Protein AF-E6LET7-F1 (afdb_monomer)

Mean predicted aligned error: 7.48 Å

Radius of gyration: 11.91 Å; Cα contacts (8 Å, |Δi|>4): 79; chains: 1; bounding box: 32×22×30 Å

Foldseek 3Di:
DVCVQQVDDPQQVLLFDPVQADLPQQKGWRQWGADPVRDTDGPDPRDTDIDRHDNVVSVVVVVVVVD

Sequence (67 aa):
MLTLNLGDRKSESYALQWKHIDFEKGYVSLIQSKDKFGNLKSTKGRKATKFKIPTFLIELVKEWKQK

Nearest PDB structures (foldseek):
  6en2-assembly1_B  TM=8.195E-01  e=1.080E-02  Enterococcus faecalis
  6emy-assembly1_B  TM=8.227E-01  e=1.009E-02  Enterococcus faecalis
  6en0-assembly1_B  TM=8.152E-01  e=1.236E-02  Enterococcus faecalis
  6en1-assembly1_A  TM=8.173E-01  e=3.176E-02  Enterococcus faecalis
  6en0-assembly1_A  TM=6.902E-01  e=5.828E-02  Enterococcus faecalis

Solvent-accessible surface area (backbone atoms only — not comparable to full-atom values): 4070 Å² total; per-residue (Å²): 120,67,57,76,76,66,76,56,56,73,40,34,66,70,37,63,49,76,91,38,49,40,80,88,81,31,34,37,49,49,44,35,24,32,45,100,86,68,50,80,38,68,32,90,84,68,53,67,48,75,41,81,53,61,68,71,57,48,52,54,53,50,54,63,71,74,105

Organism: Enterococcus italicus (strain DSM 15952 / CCUG 50447 / LMG 22039 / TP 1.5) (NCBI:txid888064)

pLDDT: mean 75.34, std 9.61, range [48.72, 86.06]

Structure (mmCIF, N/CA/C/O backbone):
data_AF-E6LET7-F1
#
_entry.id 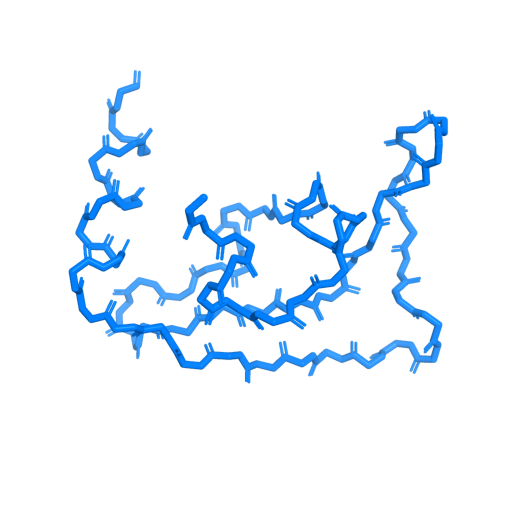  AF-E6LET7-F1
#
loop_
_atom_site.group_PDB
_atom_site.id
_atom_site.type_symbol
_atom_site.label_atom_id
_atom_site.label_alt_id
_atom_site.label_comp_id
_atom_site.label_asym_id
_atom_site.label_entity_id
_atom_site.label_seq_id
_atom_site.pdbx_PDB_ins_code
_atom_site.Cartn_x
_atom_site.Cartn_y
_atom_site.Cartn_z
_atom_site.occupancy
_atom_site.B_iso_or_equiv
_atom_site.auth_seq_id
_atom_site.auth_comp_id
_atom_site.auth_asym_id
_atom_site.auth_atom_id
_atom_site.pdbx_PDB_model_num
ATOM 1 N N . MET A 1 1 ? 5.208 -4.227 8.623 1.00 48.72 1 MET A N 1
ATOM 2 C CA . MET A 1 1 ? 3.832 -4.735 8.810 1.00 48.72 1 MET A CA 1
ATOM 3 C C . MET A 1 1 ? 2.905 -4.456 7.618 1.00 48.72 1 MET A C 1
ATOM 5 O O . MET A 1 1 ? 2.009 -5.252 7.416 1.00 48.72 1 MET A O 1
ATOM 9 N N . LEU A 1 2 ? 3.106 -3.412 6.791 1.00 55.38 2 L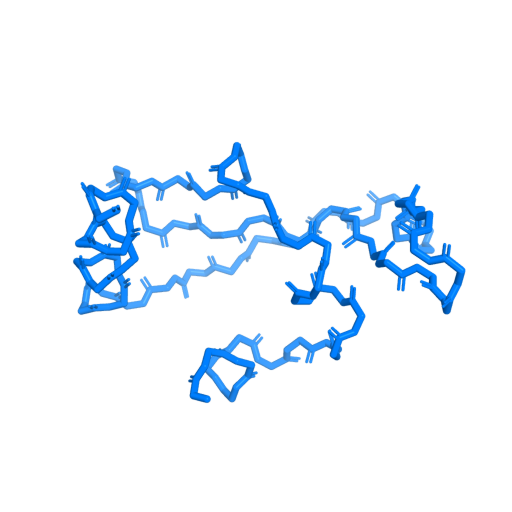EU A N 1
ATOM 10 C CA . LEU A 1 2 ? 2.315 -3.195 5.555 1.00 55.38 2 LEU A CA 1
ATOM 11 C C . LEU A 1 2 ? 2.778 -4.059 4.365 1.00 55.38 2 LEU A C 1
ATOM 13 O O . LEU A 1 2 ? 1.961 -4.726 3.740 1.00 55.38 2 LEU A O 1
ATOM 17 N N . THR A 1 3 ? 4.093 -4.134 4.127 1.00 56.31 3 THR A N 1
ATOM 18 C CA . THR A 1 3 ? 4.712 -4.973 3.078 1.00 56.31 3 THR A CA 1
ATOM 19 C C . THR A 1 3 ? 4.385 -6.461 3.211 1.00 56.31 3 THR A C 1
ATOM 21 O O . THR A 1 3 ? 4.244 -7.161 2.215 1.00 56.31 3 THR A O 1
ATOM 24 N N . LEU A 1 4 ? 4.246 -6.960 4.445 1.00 51.66 4 LEU A N 1
ATOM 25 C CA . LEU A 1 4 ? 3.971 -8.378 4.702 1.00 51.66 4 LEU A CA 1
ATOM 26 C C . LEU A 1 4 ? 2.554 -8.788 4.266 1.00 51.66 4 LEU A C 1
ATOM 28 O O . LEU A 1 4 ? 2.355 -9.922 3.853 1.00 51.66 4 LEU A O 1
ATOM 32 N N . ASN A 1 5 ? 1.594 -7.857 4.327 1.00 59.34 5 ASN A N 1
ATOM 33 C CA . ASN A 1 5 ? 0.195 -8.113 3.973 1.00 59.34 5 ASN A CA 1
ATOM 34 C C . ASN A 1 5 ? -0.100 -7.881 2.486 1.00 59.34 5 ASN A C 1
ATOM 36 O O . ASN A 1 5 ? -1.083 -8.406 1.973 1.00 59.34 5 ASN A O 1
ATOM 40 N N . LEU A 1 6 ? 0.726 -7.090 1.799 1.00 63.31 6 LEU A N 1
ATOM 41 C CA . LEU A 1 6 ? 0.559 -6.780 0.377 1.00 63.31 6 LEU A CA 1
ATOM 42 C C . LEU A 1 6 ? 1.356 -7.729 -0.531 1.00 63.31 6 LEU A C 1
ATOM 44 O O . LEU A 1 6 ? 1.041 -7.839 -1.713 1.00 63.31 6 LEU A O 1
ATOM 48 N N . GLY A 1 7 ? 2.364 -8.431 0.004 1.00 66.50 7 GLY A N 1
ATOM 49 C CA . GLY A 1 7 ? 3.224 -9.319 -0.788 1.00 66.50 7 GLY A CA 1
ATOM 50 C C . GLY A 1 7 ? 4.011 -8.578 -1.877 1.00 66.50 7 GLY A C 1
ATOM 51 O O . GLY A 1 7 ? 4.422 -9.185 -2.866 1.00 66.50 7 GLY A O 1
ATOM 52 N N . ASP A 1 8 ? 4.181 -7.263 -1.724 1.00 68.12 8 ASP A N 1
ATOM 53 C CA . ASP A 1 8 ? 4.780 -6.381 -2.717 1.00 68.12 8 ASP A CA 1
ATOM 54 C C . ASP A 1 8 ? 6.295 -6.236 -2.546 1.00 68.12 8 ASP A C 1
ATOM 56 O O . ASP A 1 8 ? 6.884 -6.547 -1.503 1.00 68.12 8 ASP A O 1
ATOM 60 N N . ARG A 1 9 ? 6.964 -5.740 -3.591 1.00 72.69 9 ARG A N 1
ATOM 61 C CA . ARG A 1 9 ? 8.392 -5.431 -3.501 1.00 72.69 9 ARG A CA 1
ATOM 62 C C . ARG A 1 9 ? 8.584 -4.177 -2.667 1.00 72.69 9 ARG A C 1
ATOM 64 O O . ARG A 1 9 ? 7.904 -3.182 -2.861 1.00 72.69 9 ARG A O 1
ATOM 71 N N . LYS A 1 10 ? 9.645 -4.144 -1.859 1.00 73.88 10 LYS A N 1
ATOM 72 C CA . LYS A 1 10 ? 10.000 -2.981 -1.022 1.00 73.88 10 LYS A CA 1
ATOM 73 C C . LYS A 1 10 ? 9.938 -1.633 -1.767 1.00 73.88 10 LYS A C 1
ATOM 75 O O . LYS A 1 10 ? 9.465 -0.646 -1.217 1.00 73.88 10 LYS A O 1
ATOM 80 N N . SER A 1 11 ? 10.400 -1.590 -3.020 1.00 72.38 11 SER A N 1
ATOM 81 C CA . SER A 1 11 ? 10.378 -0.392 -3.873 1.00 72.38 11 SER A CA 1
ATOM 82 C C . SER A 1 11 ? 8.976 0.055 -4.304 1.00 72.38 11 SER A C 1
ATOM 84 O O . SER A 1 11 ? 8.789 1.238 -4.577 1.00 72.38 11 SER A O 1
ATOM 86 N N . GLU A 1 12 ? 8.002 -0.850 -4.370 1.00 73.25 12 GLU A N 1
ATOM 87 C CA . GLU A 1 12 ? 6.599 -0.568 -4.696 1.00 73.25 12 GLU A CA 1
ATOM 88 C C . GLU A 1 12 ? 5.909 0.076 -3.487 1.00 73.25 12 GLU A C 1
ATOM 90 O O . GLU A 1 12 ? 5.360 1.168 -3.617 1.00 73.25 12 GLU A O 1
ATOM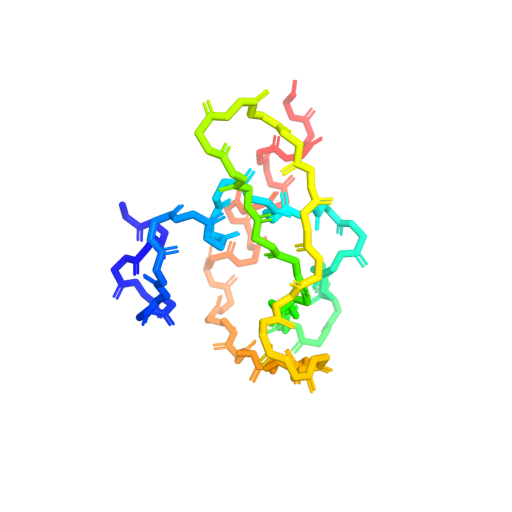 95 N N . SER A 1 13 ? 6.080 -0.493 -2.288 1.00 74.62 13 SER A N 1
ATOM 96 C CA . SER A 1 13 ? 5.670 0.136 -1.024 1.00 74.62 13 SER A CA 1
ATOM 97 C C . SER A 1 13 ? 6.219 1.554 -0.847 1.00 74.62 13 SER A C 1
ATOM 99 O O . SER A 1 13 ? 5.491 2.451 -0.428 1.00 74.62 13 SER A O 1
ATOM 101 N N . TYR A 1 14 ? 7.484 1.805 -1.205 1.00 76.69 14 TYR A N 1
ATOM 102 C CA . TYR A 1 14 ? 8.068 3.151 -1.111 1.00 76.69 14 TYR A CA 1
ATOM 103 C C . TYR A 1 14 ? 7.526 4.155 -2.137 1.00 76.69 14 TYR A C 1
ATOM 105 O O . TYR A 1 14 ? 7.695 5.361 -1.953 1.00 76.69 14 TYR A O 1
ATOM 113 N N . ALA A 1 15 ? 6.928 3.680 -3.228 1.00 78.25 15 ALA A N 1
ATOM 114 C CA . ALA A 1 15 ? 6.257 4.510 -4.225 1.00 78.25 15 ALA A CA 1
ATOM 115 C C . ALA A 1 15 ? 4.740 4.567 -4.021 1.00 78.25 15 ALA A C 1
ATOM 117 O O . ALA A 1 15 ? 4.040 5.167 -4.843 1.00 78.25 15 ALA A O 1
ATOM 118 N N . LEU A 1 16 ? 4.220 3.959 -2.951 1.00 79.75 16 LEU A N 1
ATOM 119 C CA . LEU A 1 16 ? 2.806 4.024 -2.644 1.00 79.75 16 LEU A CA 1
ATOM 120 C C . LEU A 1 16 ? 2.418 5.468 -2.316 1.00 79.75 16 LEU A C 1
ATOM 122 O O . LEU A 1 16 ? 3.069 6.155 -1.531 1.00 79.75 16 LEU A O 1
ATOM 126 N N . GLN A 1 17 ? 1.346 5.932 -2.947 1.00 81.75 17 GLN A N 1
ATOM 127 C CA . GLN A 1 17 ? 0.819 7.276 -2.762 1.00 81.75 17 GLN A CA 1
ATOM 128 C C . GLN A 1 17 ? -0.638 7.184 -2.338 1.00 81.75 17 GLN A C 1
ATOM 130 O O . GLN A 1 17 ? -1.368 6.307 -2.799 1.00 81.75 17 GLN A O 1
ATOM 135 N N . TRP A 1 18 ? -1.080 8.142 -1.524 1.00 82.56 18 TRP A N 1
ATOM 136 C CA . TRP A 1 18 ? -2.454 8.207 -1.023 1.00 82.56 18 TRP A CA 1
ATOM 137 C C . TRP A 1 18 ? -3.511 8.190 -2.136 1.00 82.56 18 TRP A C 1
ATOM 139 O O . TRP A 1 18 ? -4.568 7.601 -1.955 1.00 82.56 18 TRP A O 1
ATOM 149 N N . LYS A 1 19 ? -3.211 8.761 -3.314 1.00 82.88 19 LYS A N 1
ATOM 150 C CA . LYS A 1 19 ? -4.102 8.743 -4.492 1.00 82.88 19 LYS A CA 1
ATOM 151 C C . LYS A 1 19 ? -4.331 7.353 -5.100 1.00 82.88 19 LYS A C 1
ATOM 153 O O . LYS A 1 19 ? -5.212 7.197 -5.934 1.00 82.88 19 LYS A O 1
ATOM 158 N N . HIS A 1 20 ? -3.515 6.364 -4.742 1.00 83.31 20 HIS A N 1
ATOM 159 C CA . HIS A 1 20 ? -3.652 4.989 -5.221 1.00 83.31 20 HIS A CA 1
ATOM 160 C C . HIS A 1 20 ? -4.382 4.083 -4.218 1.00 83.31 20 HIS A C 1
ATOM 162 O O . HIS A 1 20 ? -4.528 2.887 -4.478 1.00 83.31 20 HIS A O 1
ATOM 168 N N . ILE A 1 21 ? -4.813 4.633 -3.079 1.00 84.00 21 ILE A N 1
ATOM 169 C CA . ILE A 1 21 ? -5.551 3.924 -2.036 1.00 84.00 21 ILE A CA 1
ATOM 170 C C . ILE A 1 21 ? -7.021 4.328 -2.143 1.00 84.00 21 ILE A C 1
ATOM 172 O O . ILE A 1 21 ? -7.380 5.486 -1.942 1.00 84.00 21 ILE A O 1
ATOM 176 N N . ASP A 1 22 ? -7.864 3.357 -2.465 1.00 84.38 22 ASP A N 1
ATOM 177 C CA . ASP A 1 22 ? -9.313 3.477 -2.449 1.00 84.38 22 ASP A CA 1
ATOM 178 C C . ASP A 1 22 ? -9.816 3.068 -1.060 1.00 84.38 22 ASP A C 1
ATOM 180 O O . ASP A 1 22 ? -9.890 1.885 -0.715 1.00 84.38 22 ASP A O 1
ATOM 184 N N . PHE A 1 23 ? -10.117 4.077 -0.246 1.00 80.62 23 PHE A N 1
ATOM 185 C CA . PHE A 1 23 ? -10.594 3.918 1.126 1.00 80.62 23 PHE A CA 1
ATOM 186 C C . PHE A 1 23 ? -12.054 3.473 1.226 1.00 80.62 23 PHE A C 1
ATOM 188 O O . PHE A 1 23 ? -12.456 3.000 2.288 1.00 80.62 23 PHE A O 1
ATOM 195 N N . GLU A 1 24 ? -12.848 3.664 0.171 1.00 82.00 24 GLU A N 1
ATOM 196 C CA . GLU A 1 24 ? -14.264 3.291 0.152 1.00 82.00 24 GLU A CA 1
ATOM 197 C C . GLU A 1 24 ? -14.411 1.808 -0.164 1.00 82.00 24 GLU A C 1
ATOM 199 O O . GLU A 1 24 ? -15.155 1.090 0.500 1.00 82.00 24 GLU A O 1
ATOM 204 N N . LYS A 1 25 ? -13.657 1.332 -1.157 1.00 83.06 25 LYS A N 1
ATOM 205 C CA . LYS A 1 25 ? -13.711 -0.064 -1.596 1.00 83.06 25 LYS A CA 1
ATOM 206 C C . LYS A 1 25 ? -12.659 -0.947 -0.926 1.00 83.06 25 LYS A C 1
ATOM 208 O O . LYS A 1 25 ? -12.746 -2.169 -1.034 1.00 83.06 25 LYS A O 1
ATOM 213 N N . GLY A 1 26 ? -11.669 -0.356 -0.256 1.00 84.25 26 GLY A N 1
ATOM 214 C CA . GLY A 1 26 ? -10.597 -1.089 0.415 1.00 84.25 26 GLY A CA 1
ATOM 215 C C . GLY A 1 26 ? -9.588 -1.702 -0.542 1.00 84.25 26 GLY A C 1
ATOM 216 O O . GLY A 1 26 ? -9.177 -2.850 -0.368 1.00 84.25 26 GLY A O 1
ATOM 217 N N . TYR A 1 27 ? -9.201 -0.954 -1.574 1.00 85.69 27 TYR A N 1
ATOM 218 C CA . TYR A 1 27 ? -8.225 -1.414 -2.558 1.00 85.69 27 TYR A CA 1
ATOM 219 C C . TYR A 1 27 ? -6.995 -0.520 -2.590 1.00 85.69 27 TYR A C 1
ATOM 221 O O . TYR A 1 27 ? -7.075 0.695 -2.453 1.00 85.69 27 TYR A O 1
ATOM 229 N N . VAL A 1 28 ? -5.844 -1.128 -2.846 1.00 85.38 28 VAL A N 1
ATOM 230 C CA . VAL A 1 28 ? -4.577 -0.437 -3.066 1.00 85.38 28 VAL A CA 1
ATOM 231 C C . VAL A 1 28 ? -4.080 -0.769 -4.462 1.00 85.38 28 VAL A C 1
ATOM 233 O O . VAL A 1 28 ? -4.006 -1.935 -4.840 1.00 85.38 28 VAL A O 1
ATOM 236 N N . SER A 1 29 ? -3.738 0.255 -5.239 1.00 83.50 29 SER A N 1
ATOM 237 C CA . SER A 1 29 ? -3.200 0.092 -6.589 1.00 83.50 29 SER A CA 1
ATOM 238 C C . SER A 1 29 ? -1.686 0.307 -6.599 1.00 83.50 29 SER A C 1
ATOM 240 O O . SER A 1 29 ? -1.200 1.416 -6.387 1.00 83.50 29 SER A O 1
ATOM 242 N N . LEU A 1 30 ? -0.921 -0.738 -6.904 1.00 80.50 30 LEU A N 1
ATOM 243 C CA . LEU A 1 30 ? 0.517 -0.629 -7.142 1.00 80.50 30 LEU A CA 1
ATOM 244 C C . LEU A 1 30 ? 0.758 -0.350 -8.626 1.00 80.50 30 LEU A C 1
ATOM 246 O O . LEU A 1 30 ? 0.662 -1.240 -9.470 1.00 80.50 30 LEU A O 1
ATOM 250 N N . ILE A 1 31 ? 1.019 0.921 -8.937 1.00 78.88 31 ILE A N 1
ATOM 251 C CA . ILE A 1 31 ? 1.222 1.429 -10.309 1.00 78.88 31 ILE A CA 1
ATOM 252 C C . ILE A 1 31 ? 2.678 1.877 -10.521 1.00 78.88 31 ILE A C 1
ATOM 254 O O . ILE A 1 31 ? 3.203 1.851 -11.636 1.00 78.88 31 ILE A O 1
ATOM 258 N N . GLN A 1 32 ? 3.346 2.299 -9.446 1.00 78.50 32 GLN A N 1
ATOM 259 C CA . GLN A 1 32 ? 4.673 2.905 -9.486 1.00 78.50 32 GLN A CA 1
ATOM 260 C C . GLN A 1 32 ? 5.618 2.205 -8.513 1.00 78.50 32 GLN A C 1
ATOM 262 O O . GLN A 1 32 ? 5.198 1.610 -7.524 1.0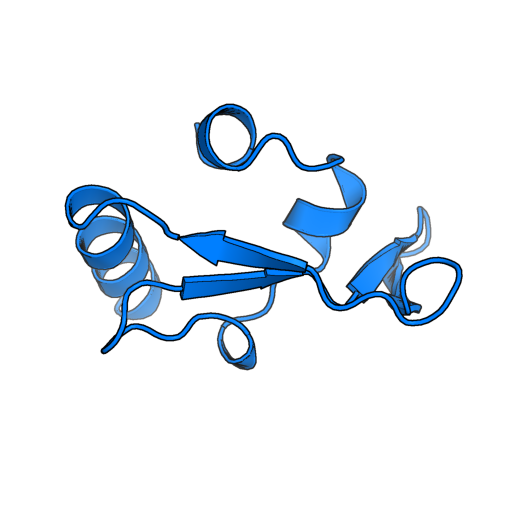0 78.50 32 GLN A O 1
ATOM 267 N N . SER A 1 33 ? 6.908 2.301 -8.810 1.00 77.31 33 SER A N 1
ATOM 268 C CA . SER A 1 33 ? 8.001 1.814 -7.974 1.00 77.31 33 SER A CA 1
ATOM 269 C C . SER A 1 33 ? 9.040 2.917 -7.808 1.00 77.31 33 SER A C 1
ATOM 271 O O . SER A 1 33 ? 9.292 3.682 -8.744 1.00 77.31 33 SER A O 1
ATOM 273 N N . LYS A 1 34 ? 9.640 3.010 -6.623 1.00 75.75 34 LYS A N 1
ATOM 274 C CA . LYS A 1 34 ? 10.667 4.003 -6.316 1.00 75.75 34 LYS A CA 1
ATOM 275 C C . LYS A 1 34 ? 12.036 3.411 -6.624 1.00 75.75 34 LYS A C 1
ATOM 277 O O . LYS A 1 34 ? 12.373 2.332 -6.137 1.00 75.75 34 LYS A O 1
ATOM 282 N N . ASP A 1 35 ? 12.804 4.105 -7.453 1.00 72.69 35 ASP A N 1
ATOM 283 C CA . ASP A 1 35 ? 14.190 3.745 -7.752 1.00 72.69 35 ASP A CA 1
ATOM 284 C C . ASP A 1 35 ? 15.113 4.114 -6.571 1.00 72.69 35 ASP A C 1
ATOM 286 O O . ASP A 1 35 ? 14.734 4.900 -5.698 1.00 72.69 35 ASP A O 1
ATOM 290 N N . LYS A 1 36 ? 16.350 3.601 -6.552 1.00 73.50 36 LYS A N 1
ATOM 291 C CA . LYS A 1 36 ? 17.367 3.907 -5.523 1.00 73.50 36 LYS A CA 1
ATOM 292 C C . LYS A 1 36 ? 17.630 5.410 -5.365 1.00 73.50 36 LYS A C 1
ATOM 294 O O . LYS A 1 36 ? 17.940 5.858 -4.269 1.00 73.50 36 LYS A O 1
ATOM 299 N N . PHE A 1 37 ? 17.462 6.175 -6.441 1.00 73.75 37 PHE A N 1
ATOM 300 C CA . PHE A 1 37 ? 17.630 7.633 -6.476 1.00 73.75 37 PHE A CA 1
ATOM 301 C C . PHE A 1 37 ? 16.381 8.412 -6.038 1.00 73.75 37 PHE A C 1
ATOM 303 O O . PHE A 1 37 ? 16.340 9.631 -6.138 1.00 73.75 37 PHE A O 1
ATOM 310 N N . GLY A 1 38 ? 15.327 7.723 -5.597 1.00 66.12 38 GLY A N 1
ATOM 311 C CA . GLY A 1 38 ? 14.084 8.343 -5.146 1.00 66.12 38 GLY A CA 1
ATOM 312 C C . GLY A 1 38 ? 13.107 8.728 -6.258 1.00 66.12 38 GLY A C 1
ATOM 313 O O . GLY A 1 38 ? 11.984 9.131 -5.959 1.00 66.12 38 GLY A O 1
ATOM 314 N N . ASN A 1 39 ? 13.490 8.535 -7.521 1.00 76.75 39 ASN A N 1
ATOM 315 C CA . ASN A 1 39 ? 12.636 8.795 -8.672 1.00 76.75 39 ASN A CA 1
ATOM 316 C C . ASN A 1 39 ? 11.507 7.761 -8.774 1.00 76.75 39 ASN A C 1
ATOM 318 O O . ASN A 1 39 ? 11.742 6.551 -8.696 1.00 76.75 39 ASN A O 1
ATOM 322 N N . LEU A 1 40 ? 10.282 8.244 -8.988 1.00 72.56 40 LEU A N 1
ATOM 323 C CA . LEU A 1 40 ? 9.124 7.400 -9.269 1.00 72.56 40 LEU A CA 1
ATOM 324 C C . LEU A 1 40 ? 9.200 6.918 -10.718 1.00 72.56 40 LEU A C 1
ATOM 326 O O . LEU A 1 40 ? 9.098 7.710 -11.653 1.00 72.56 40 LEU A O 1
ATOM 330 N N . LYS A 1 41 ? 9.351 5.610 -10.911 1.00 74.00 41 LYS A N 1
ATOM 331 C CA . LYS A 1 41 ? 9.241 4.972 -12.225 1.00 74.00 41 LYS A CA 1
ATOM 332 C C . LYS A 1 41 ? 7.960 4.154 -12.284 1.00 74.00 41 LYS A C 1
ATOM 334 O O . LYS A 1 41 ? 7.547 3.549 -11.294 1.00 74.00 41 LYS A O 1
ATOM 339 N N . SER A 1 42 ? 7.325 4.129 -13.453 1.00 66.94 42 SER A N 1
ATOM 340 C CA . SER A 1 42 ? 6.243 3.168 -13.694 1.00 66.94 42 SER A CA 1
ATOM 341 C C . SER A 1 42 ? 6.791 1.750 -13.577 1.00 66.94 42 SER A C 1
ATOM 343 O O . SER A 1 42 ? 7.936 1.493 -13.962 1.00 66.94 42 SER A O 1
ATOM 345 N N . THR A 1 43 ? 5.976 0.834 -13.059 1.00 65.25 43 THR A N 1
ATOM 346 C CA . THR A 1 43 ? 6.339 -0.584 -13.004 1.00 65.25 43 THR A CA 1
ATOM 347 C C . THR A 1 43 ? 6.668 -1.101 -14.407 1.00 65.25 43 THR A C 1
ATOM 349 O O . THR A 1 43 ? 6.115 -0.645 -15.417 1.00 65.25 43 THR A O 1
ATOM 352 N N . LYS A 1 44 ? 7.607 -2.052 -14.488 1.00 53.62 44 LYS A N 1
ATOM 353 C CA . LYS A 1 44 ? 8.030 -2.671 -15.751 1.00 53.62 44 LYS A CA 1
ATOM 354 C C . LYS A 1 44 ? 6.794 -3.236 -16.470 1.00 53.62 44 LYS A C 1
ATOM 356 O O . LYS A 1 44 ? 6.175 -4.182 -15.991 1.00 53.62 44 LYS A O 1
ATOM 361 N N . GLY A 1 45 ? 6.425 -2.625 -17.598 1.00 61.00 45 GLY A N 1
ATOM 362 C CA . GLY A 1 45 ? 5.250 -3.001 -18.395 1.00 61.00 45 GLY A CA 1
ATOM 363 C C . GLY A 1 45 ? 3.926 -2.306 -18.040 1.00 61.00 45 GLY A C 1
ATOM 364 O O . GLY A 1 45 ? 2.892 -2.790 -18.484 1.00 61.00 45 GLY A O 1
ATOM 365 N N . ARG A 1 46 ? 3.921 -1.206 -17.260 1.00 61.12 46 ARG A N 1
ATOM 366 C CA . ARG A 1 46 ? 2.699 -0.448 -16.875 1.00 61.12 46 ARG A CA 1
ATOM 367 C C . ARG A 1 46 ? 1.619 -1.298 -16.183 1.00 61.12 46 ARG A C 1
ATOM 369 O O . ARG A 1 46 ? 0.439 -0.952 -16.199 1.00 61.12 46 ARG A O 1
ATOM 376 N N . LYS A 1 47 ? 2.001 -2.411 -15.556 1.00 66.12 47 LYS A N 1
ATOM 377 C CA . LYS A 1 47 ? 1.048 -3.265 -14.845 1.00 66.12 47 LYS A CA 1
ATOM 378 C C . LYS A 1 47 ? 0.577 -2.550 -13.579 1.0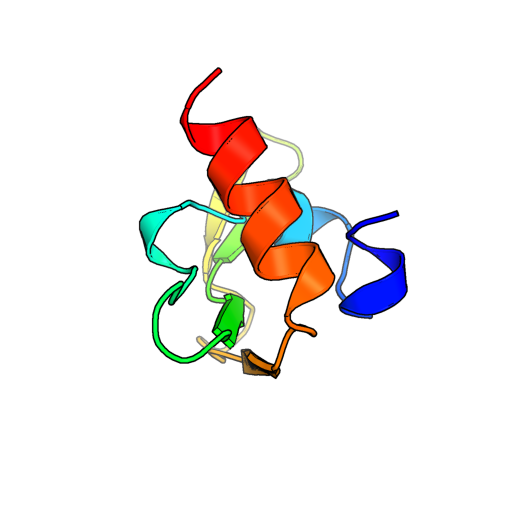0 66.12 47 LYS A C 1
ATOM 380 O O . LYS A 1 47 ? 1.380 -2.275 -12.690 1.00 66.12 47 LYS A O 1
ATOM 385 N N . ALA A 1 48 ? -0.718 -2.252 -13.531 1.00 71.81 48 ALA A N 1
ATOM 386 C CA . ALA A 1 48 ? -1.406 -1.750 -12.353 1.00 71.81 48 ALA A CA 1
ATOM 387 C C . ALA A 1 48 ? -2.020 -2.939 -11.610 1.00 71.81 48 ALA A C 1
ATOM 389 O O . ALA A 1 48 ? -3.047 -3.476 -12.030 1.00 71.81 48 ALA A O 1
ATOM 390 N N . THR A 1 49 ? -1.382 -3.368 -10.523 1.00 78.81 49 THR A N 1
ATOM 391 C CA . THR A 1 49 ? -1.907 -4.464 -9.702 1.00 78.81 49 THR A CA 1
ATOM 392 C 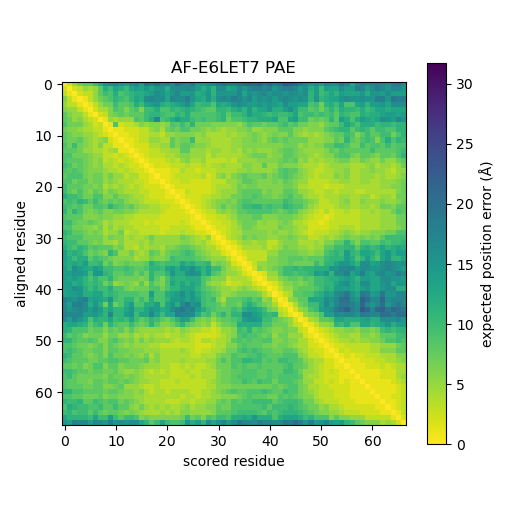C . THR A 1 49 ? -2.778 -3.883 -8.599 1.00 78.81 49 THR A C 1
ATOM 394 O O . THR A 1 49 ? -2.329 -3.026 -7.840 1.00 78.81 49 THR A O 1
ATOM 397 N N . LYS A 1 50 ? -4.029 -4.340 -8.513 1.00 82.06 50 LYS A N 1
ATOM 398 C CA . LYS A 1 50 ? -4.959 -3.958 -7.448 1.00 82.06 50 LYS A CA 1
ATOM 399 C C . LYS A 1 50 ? -4.968 -5.038 -6.376 1.00 82.06 50 LYS A C 1
ATOM 401 O O . LYS A 1 50 ? -5.283 -6.187 -6.668 1.00 82.06 50 LYS A O 1
ATOM 406 N N . PHE A 1 51 ? -4.659 -4.651 -5.149 1.00 81.62 51 PHE A N 1
ATOM 407 C CA . PHE A 1 51 ? -4.725 -5.504 -3.972 1.00 81.62 51 PHE A CA 1
ATOM 408 C C . PHE A 1 51 ? -5.941 -5.124 -3.151 1.00 81.62 51 PHE A C 1
ATOM 410 O O . PHE A 1 51 ? -6.185 -3.941 -2.917 1.00 81.62 51 PHE A O 1
ATOM 417 N N . LYS A 1 52 ? -6.697 -6.122 -2.705 1.00 83.44 52 LYS A N 1
ATOM 418 C CA . LYS A 1 52 ? -7.724 -5.913 -1.691 1.00 83.44 52 LYS A CA 1
ATOM 419 C C . LYS A 1 52 ? -7.039 -5.906 -0.331 1.00 83.44 52 LYS A C 1
ATOM 421 O O . LYS A 1 52 ? -6.346 -6.865 -0.001 1.00 83.44 52 LYS A O 1
ATOM 426 N N . ILE A 1 53 ? -7.228 -4.840 0.436 1.00 83.62 53 ILE A N 1
ATOM 427 C CA . ILE A 1 53 ? -6.725 -4.751 1.805 1.00 83.62 53 ILE A CA 1
ATOM 428 C C . ILE A 1 53 ? -7.855 -5.020 2.804 1.00 83.62 53 ILE A C 1
ATOM 430 O O . ILE A 1 53 ? -9.006 -4.657 2.551 1.00 83.62 53 ILE A O 1
ATOM 434 N N . PRO A 1 54 ? -7.557 -5.684 3.932 1.00 84.19 54 PRO A N 1
ATOM 435 C CA . PRO A 1 54 ? -8.539 -5.921 4.981 1.00 84.19 54 PRO A CA 1
ATOM 436 C C . PRO A 1 54 ? -8.943 -4.611 5.669 1.00 84.19 54 PRO A C 1
ATOM 438 O O . PRO A 1 54 ? -8.167 -3.657 5.729 1.00 84.19 54 PRO A O 1
ATOM 441 N N . THR A 1 55 ? -10.155 -4.576 6.225 1.00 82.00 55 THR A N 1
ATOM 442 C CA . THR A 1 55 ? -10.776 -3.353 6.759 1.00 82.00 55 THR A CA 1
ATOM 443 C C . THR A 1 55 ? -9.956 -2.690 7.868 1.00 82.00 55 THR A C 1
ATOM 445 O O . THR A 1 55 ? -9.783 -1.476 7.840 1.00 82.00 55 THR A O 1
ATOM 448 N N . PHE A 1 56 ? -9.341 -3.478 8.759 1.00 83.19 56 PHE A N 1
ATOM 449 C CA . PHE A 1 56 ? -8.486 -2.949 9.832 1.00 83.19 56 PHE A CA 1
ATOM 450 C C . PHE A 1 56 ? -7.296 -2.131 9.296 1.00 83.19 56 PHE A C 1
ATOM 452 O O . PHE A 1 56 ? -6.854 -1.168 9.915 1.00 83.19 56 PHE A O 1
ATOM 459 N N . LEU A 1 57 ? -6.768 -2.507 8.125 1.00 82.62 57 LEU A N 1
ATOM 460 C CA . LEU A 1 57 ? -5.665 -1.802 7.475 1.00 82.62 57 LEU A CA 1
ATOM 461 C C . LEU A 1 57 ? -6.145 -0.470 6.895 1.00 82.62 57 LEU A C 1
ATOM 463 O O . LEU A 1 57 ? -5.403 0.503 6.925 1.00 82.62 57 LEU A O 1
ATOM 467 N N . ILE A 1 58 ? -7.383 -0.409 6.399 1.00 83.62 58 ILE A N 1
ATOM 468 C CA . ILE A 1 58 ? -7.992 0.833 5.905 1.00 83.62 58 ILE A CA 1
ATOM 469 C C . ILE A 1 58 ? -8.142 1.831 7.050 1.00 83.62 58 ILE A C 1
ATOM 471 O O . ILE A 1 58 ? -7.800 2.998 6.876 1.00 83.62 58 ILE A O 1
ATOM 475 N N . GLU A 1 59 ? -8.637 1.383 8.204 1.00 84.38 59 GLU A N 1
ATOM 476 C CA . GLU A 1 59 ? -8.796 2.229 9.391 1.00 84.38 59 GLU A CA 1
ATOM 477 C C . GLU A 1 59 ? -7.448 2.757 9.881 1.00 84.38 59 GLU A C 1
ATOM 479 O O . GLU A 1 59 ? -7.278 3.971 9.979 1.00 84.38 59 GLU A O 1
ATOM 484 N N . LEU A 1 60 ? -6.446 1.883 10.022 1.00 85.56 60 LEU A N 1
ATOM 485 C CA . LEU A 1 60 ? -5.090 2.282 10.408 1.00 85.56 60 LEU A CA 1
ATOM 486 C C . LEU A 1 60 ? -4.489 3.321 9.442 1.00 85.56 60 LEU A C 1
ATOM 488 O O . LEU A 1 60 ? -3.873 4.304 9.849 1.00 85.56 60 LEU A O 1
ATOM 492 N N . VAL A 1 61 ? -4.670 3.109 8.136 1.00 82.19 61 VAL A N 1
ATOM 493 C CA . VAL A 1 61 ? -4.159 3.996 7.082 1.00 82.19 61 VAL A CA 1
ATOM 494 C C . VAL A 1 61 ? -4.939 5.323 7.047 1.00 82.19 61 VAL A C 1
ATOM 496 O O . VAL A 1 61 ? -4.353 6.356 6.720 1.00 82.19 61 VAL A O 1
ATOM 499 N N . LYS A 1 62 ? -6.227 5.338 7.426 1.00 82.81 62 LYS A N 1
ATOM 500 C CA . LYS A 1 62 ? -7.013 6.571 7.627 1.00 82.81 62 LYS A CA 1
ATOM 501 C C . LYS A 1 62 ? -6.520 7.363 8.836 1.00 82.81 62 LYS A C 1
ATOM 503 O O . LYS A 1 62 ? -6.322 8.568 8.702 1.00 82.81 62 LYS A O 1
ATOM 508 N N . GLU A 1 63 ? -6.272 6.706 9.968 1.00 86.06 63 GLU A N 1
ATOM 509 C CA . GLU A 1 63 ? -5.710 7.351 11.163 1.00 86.06 63 GLU A CA 1
ATOM 510 C C . GLU A 1 63 ? -4.341 7.975 10.865 1.00 86.06 63 GLU A C 1
ATOM 512 O O . GLU A 1 63 ? -4.076 9.119 11.227 1.00 86.06 63 GLU A O 1
ATOM 517 N N . TRP A 1 64 ? -3.486 7.260 10.129 1.00 84.12 64 TRP A N 1
ATOM 518 C CA . TRP A 1 64 ? -2.176 7.767 9.709 1.00 84.12 64 TRP A CA 1
ATOM 519 C C . TRP A 1 64 ? -2.248 8.958 8.756 1.00 84.12 64 TRP A C 1
ATOM 521 O O . TRP A 1 64 ? -1.308 9.740 8.714 1.00 84.12 64 TRP A O 1
ATOM 531 N N . LYS A 1 65 ? -3.325 9.089 7.975 1.00 80.12 65 LYS A N 1
ATOM 532 C CA . LYS A 1 65 ? -3.533 10.238 7.085 1.00 80.12 65 LYS A CA 1
ATOM 533 C C . LYS A 1 65 ? -4.022 11.480 7.841 1.00 80.12 65 LYS A C 1
ATOM 535 O O . LYS A 1 65 ? -3.865 12.585 7.331 1.00 80.12 65 LYS A O 1
ATOM 540 N N . GLN A 1 66 ? -4.675 11.298 8.991 1.00 80.25 66 GLN A N 1
ATOM 541 C CA . GLN A 1 66 ? -5.161 12.397 9.833 1.00 80.25 66 GLN A CA 1
ATOM 542 C C . GLN A 1 66 ? -4.098 12.961 10.783 1.00 80.25 66 GLN A C 1
ATOM 544 O O . GLN A 1 66 ? -4.244 14.106 11.206 1.00 80.25 66 GLN A O 1
ATOM 549 N N . LYS A 1 67 ? -3.067 12.178 11.121 1.00 56.81 67 LYS A N 1
ATOM 550 C CA . LYS A 1 67 ? -1.868 12.667 11.816 1.00 56.81 67 LYS A CA 1
ATOM 551 C C . LYS A 1 67 ? -0.957 13.458 10.885 1.00 56.81 67 LYS A C 1
ATOM 553 O O . LYS A 1 67 ? -0.353 14.424 11.395 1.00 56.81 67 LYS A O 1
#

Secondary structure (DSSP, 8-state):
-HHHHHT--HHHHTT--GGGEETTTTEEEE-EEE-TTS-EEE-TT---EEEEPPHHHHHHHHHHHH-

InterPro domains:
  IPR002104 Integrase, catalytic domain [PS51898] (1-67)
  IPR011010 DNA breaking-rejoining enzyme, catalytic core [SSF56349] (2-66)
  IPR013762 Integrase-like, catalytic domain superfamily [G3DSA:1.10.443.10] (1-67)

=== Feature glossary ===
Key to the feature types in this record:

pLDDT. pLDDT is the predicted lDDT-Cα score: AlphaFold's confidence that the local environment of each residue (all inter-atomic distances within 15 Å) is correctly placed. It is a per-residue number between 0 and 100, with higher meaning more reliable.

Radius of gyration, Cα contacts, bounding box. The geometric summary reports three shape descriptors. Rg (radius of gyrati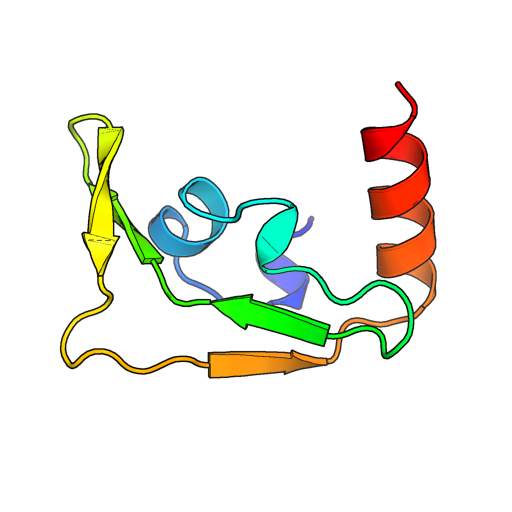on) measures how spread out the Cα atoms are about their centre of mass; compact globular proteins have small Rg, elongated or unfolded ones large. Cα contacts (<8 Å, |i−j|>4) count long-range residue pairs in spatial proximity — high for tightly packed folds, near zero for rods or random coil. The bounding-box extents give the protein's footprint along x, y, z in Å.

Backbone torsions (φ/ψ). Backbone dihedral angles. Every residue except chain termini has a φ (preceding-C → N → Cα → C) and a ψ (N → Cα → C → next-N). They are reported in degrees following the IUPAC sign convention. Secondary structure is essentially a statement about which (φ, ψ) basin each residue occupies.

Contact-map, Ramachandran, and PAE plots. Plot images: a contact map (which residues are close in 3D, as an N×N binary image), a Ramachandran scatter (backbone torsion angles, revealing secondary-structure composition at a glance), and — for AlphaFold structures — a PAE heatmap (pairwise prediction confidence).

Predicted aligned error. Predicted Aligned Error (PAE) is an AlphaFold confidence matrix: entry (i, j) is the expected error in the position of residue j, in ångströms, when the prediction is superimposed on the true structure at residue i. Low PAE within a block of residues means that block is internally rigid and well-predicted; high PAE between two blocks means their relative placement is uncertain even if each block individually is confident.

Secondary structure (3-state, P-SEA). Three-state secondary structure (P-SEA) collapses the eight DSSP classes into helix (a), strand (b), and coil (c). P-SEA assigns these from Cα geometry alone — distances and angles — without requiring backbone oxygens, so it works on any Cα trace.

Solvent-accessible surface area. Solvent-accessible surface area (SASA) is the area in Å² traced out by the centre of a 1.4 Å probe sphere (a water molecule) rolled over the protein's van der Waals surface (Shrake–Rupley / Lee–Richards construction). Buried residues have near-zero SASA; fully exposed residues can exceed 200 Å². The total SASA scales roughly with the number of surface residues.

Foldseek 3Di. The Foldseek 3Di string encodes local tertiary geometry as a 20-letter alphabet — one character per residue — derived from the relative positions of nearby Cα atoms. Unlike the amino-acid sequence, 3Di is a direct function of the 3D structure, so two proteins with the same fold have similar 3Di strings even at low sequence identity.

B-factor. For experimental (PDB) structures, the B-factor (temperature factor) quantifies the positional spread of each atom in the crystal — a combination of thermal vibration and static disorder — in units of Å². High B-factors mark flexible loops or poorly resolved regions; low B-factors mark the rigid, well-ordered core.

mmCIF coordinates. The mmCIF block holds the 3D Cartesian coordinates of each backbone atom (N, Cα, C, O) in ångströms. mmCIF is the PDB's canonical archive format — a tagged-loop text representation of the atomic model.

InterPro / GO / CATH / organism. Functional annotations link the protein to curated databases. InterPro entries identify conserved domains and families by matching the sequence against member-database signatures (Pfam, PROSITE, CDD, …). Gene Ontology (GO) terms describe molecular function, biol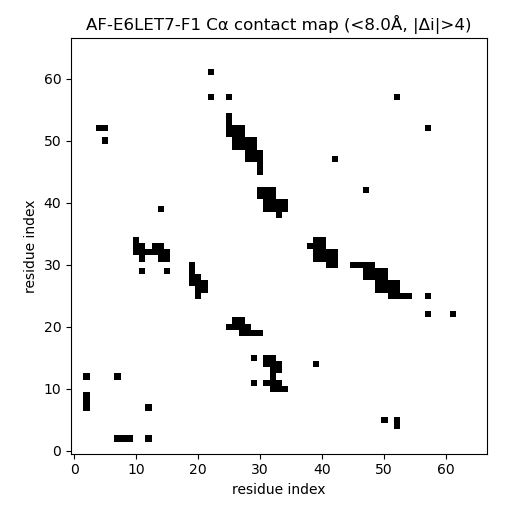ogical process, and cellular component in a controlled vocabulary. CATH places the structure in a hierarchical fold classification (Class/Architecture/Topology/Homologous-superfamily). The organism is the source species.

Rendered structure images. Structure images are PyMOL renders from six orthogonal camera directions. Cartoon representation draws helices as coils and strands as arrows; sticks shows the backbone as bonds; surface shows the solvent-excluded envelope. Rainbow coloring maps sequence position to hue (blue→red, N→C); chain coloring assigns a distinct color per polypeptide.

Sequence. This is the polypeptide sequence — one letter per residue, 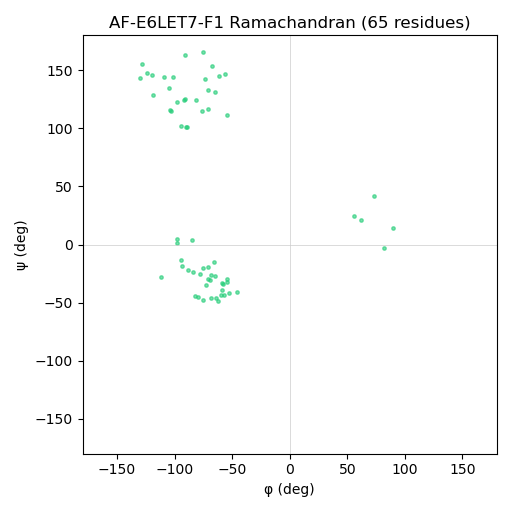N-terminus first. Length ranges from a few dozen residues for small domains to over a thousand for large multi-domain proteins.

Secondary structure (8-state, DSSP). The SS8 string is DSSP's per-residue secondary-structure call. α-helix (H) means an i→i+4 H-bond ladder; β-strand (E) means the residue participates in a β-sheet; 3₁₀ (G) and π (I) are tighter and wider helices; T/S are turns/bends; '-' is loop.

Nearest PDB structures. Structural nearest neighbors (via Foldseek easy-search vs the PDB). Reported per hit: target PDB id, E-value, and alignment TM-score. A TM-score above ~0.5 is the conventional threshold for 'same fold'.